Protein AF-A0A932D8T7-F1 (afdb_monomer)

Structure (mmCIF, N/CA/C/O backbone):
data_AF-A0A932D8T7-F1
#
_entry.id   AF-A0A932D8T7-F1
#
loop_
_atom_site.group_PDB
_atom_site.id
_atom_site.type_symbol
_atom_site.label_atom_id
_atom_site.label_alt_id
_atom_site.label_comp_id
_atom_site.label_asym_id
_atom_site.label_entity_id
_atom_site.label_seq_id
_atom_site.pdbx_PDB_ins_code
_atom_site.Cartn_x
_atom_site.Cartn_y
_atom_site.Cartn_z
_atom_site.occupancy
_atom_site.B_iso_or_equiv
_atom_site.auth_seq_id
_atom_site.auth_comp_id
_atom_site.auth_asym_id
_atom_site.auth_atom_id
_atom_site.pdbx_PDB_model_num
ATOM 1 N N . MET A 1 1 ? -11.075 15.895 -6.575 1.00 37.88 1 MET A N 1
ATOM 2 C CA . MET A 1 1 ? -10.256 14.726 -6.213 1.00 37.88 1 MET A CA 1
ATOM 3 C C . MET A 1 1 ? -8.859 15.250 -5.972 1.00 37.88 1 MET A C 1
ATOM 5 O O . MET A 1 1 ? -8.147 15.503 -6.936 1.00 37.88 1 MET A O 1
ATOM 9 N N . ASN A 1 2 ? -8.547 15.548 -4.713 1.00 39.81 2 ASN A N 1
ATOM 10 C CA . ASN A 1 2 ? -7.183 15.845 -4.295 1.00 39.81 2 ASN A CA 1
ATOM 11 C C . ASN A 1 2 ? -6.624 14.511 -3.830 1.00 39.81 2 ASN A C 1
ATOM 13 O O . ASN A 1 2 ? -6.945 14.052 -2.750 1.00 39.81 2 ASN A O 1
ATOM 17 N N . LEU A 1 3 ? -5.916 13.843 -4.728 1.00 45.81 3 LEU A N 1
ATOM 18 C CA . LEU A 1 3 ? -5.402 12.505 -4.504 1.00 45.81 3 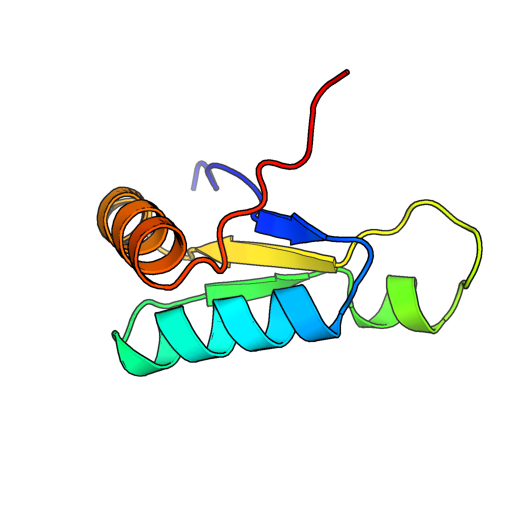LEU A CA 1
ATOM 19 C C . LEU A 1 3 ? -4.162 12.673 -3.596 1.00 45.81 3 LEU A C 1
ATOM 21 O O . LEU A 1 3 ? -3.106 13.088 -4.072 1.00 45.81 3 LEU A O 1
ATOM 25 N N . GLU A 1 4 ? -4.321 12.512 -2.277 1.00 50.22 4 GLU A N 1
ATOM 26 C CA . GLU A 1 4 ? -3.256 12.784 -1.300 1.00 50.22 4 GLU A CA 1
ATOM 27 C C . GLU A 1 4 ? -2.375 11.546 -1.039 1.00 50.22 4 GLU A C 1
ATOM 29 O O . GLU A 1 4 ? -2.700 10.647 -0.278 1.00 50.22 4 GLU A O 1
ATOM 34 N N . THR A 1 5 ? -1.202 11.609 -1.669 1.00 56.69 5 THR A N 1
ATOM 35 C CA . THR A 1 5 ? 0.135 11.101 -1.311 1.00 56.69 5 THR A CA 1
ATOM 36 C C . THR A 1 5 ? 0.492 9.611 -1.412 1.00 56.69 5 THR A C 1
ATOM 38 O O . THR A 1 5 ? 0.030 8.734 -0.686 1.00 56.69 5 THR A O 1
ATOM 41 N N . ASP A 1 6 ? 1.475 9.417 -2.290 1.00 58.62 6 ASP A N 1
ATOM 42 C CA . ASP A 1 6 ? 2.139 8.224 -2.788 1.00 58.62 6 ASP A CA 1
ATOM 43 C C . ASP A 1 6 ? 2.881 7.380 -1.742 1.00 58.62 6 ASP A C 1
ATOM 45 O O . ASP A 1 6 ? 3.909 7.780 -1.183 1.00 58.62 6 ASP A O 1
ATOM 49 N N . PHE A 1 7 ? 2.482 6.113 -1.601 1.00 69.56 7 PHE A N 1
ATOM 50 C CA . PHE A 1 7 ? 3.362 5.085 -1.039 1.00 69.56 7 PHE A CA 1
ATOM 51 C C . PHE A 1 7 ? 4.326 4.581 -2.119 1.00 69.56 7 PHE A C 1
ATOM 53 O O . PHE A 1 7 ? 4.269 3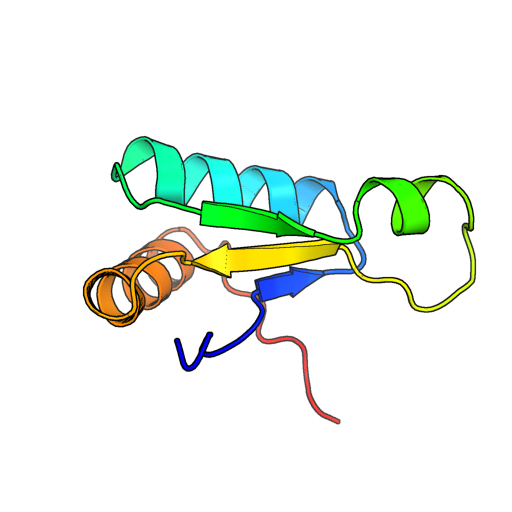.420 -2.532 1.00 69.56 7 PHE A O 1
ATOM 60 N N . ALA A 1 8 ? 5.217 5.456 -2.579 1.00 68.44 8 ALA A N 1
ATOM 61 C CA . ALA A 1 8 ? 6.176 5.140 -3.626 1.00 68.44 8 ALA A CA 1
ATOM 62 C C . ALA A 1 8 ? 7.297 4.209 -3.131 1.00 68.44 8 ALA A C 1
ATOM 64 O O . ALA A 1 8 ? 7.793 4.347 -2.008 1.00 68.44 8 ALA A O 1
ATOM 65 N N . SER A 1 9 ? 7.716 3.257 -3.964 1.00 69.62 9 SER A N 1
ATOM 66 C CA . SER A 1 9 ? 8.936 2.474 -3.746 1.00 69.62 9 SER A CA 1
ATOM 67 C C . SER A 1 9 ? 9.565 2.056 -5.082 1.00 69.62 9 SER A C 1
ATOM 69 O O . SER A 1 9 ? 8.839 1.694 -6.011 1.00 69.62 9 SER A O 1
ATOM 71 N N . PRO A 1 10 ? 10.907 2.067 -5.206 1.00 65.94 10 PRO A N 1
ATOM 72 C CA . PRO A 1 10 ? 11.595 1.463 -6.350 1.00 65.94 10 PRO A CA 1
ATOM 73 C C . PRO A 1 10 ? 11.484 -0.068 -6.346 1.00 65.94 10 PRO A C 1
ATOM 75 O O . PRO A 1 10 ? 11.689 -0.707 -7.372 1.00 65.94 10 PRO A O 1
ATOM 78 N N . ASP A 1 11 ? 11.165 -0.658 -5.194 1.00 72.69 11 ASP A N 1
ATOM 79 C CA . ASP A 1 11 ? 10.921 -2.085 -5.067 1.00 72.69 11 ASP A CA 1
ATOM 80 C C . ASP A 1 11 ? 9.435 -2.396 -5.284 1.00 72.69 11 ASP A C 1
ATOM 82 O O . ASP A 1 11 ? 8.588 -2.131 -4.424 1.00 72.69 11 ASP A O 1
ATOM 86 N N . SER A 1 12 ? 9.133 -2.985 -6.441 1.00 71.62 12 SER A N 1
ATOM 87 C CA . SER A 1 12 ? 7.780 -3.428 -6.803 1.00 71.62 12 SER A CA 1
ATOM 88 C C . SER A 1 12 ? 7.201 -4.447 -5.812 1.00 71.62 12 SER A C 1
ATOM 90 O O . SER A 1 12 ? 5.992 -4.442 -5.578 1.00 71.62 12 SER A O 1
ATOM 92 N N . ALA A 1 13 ? 8.037 -5.262 -5.153 1.00 80.75 13 ALA A N 1
ATOM 93 C CA . ALA A 1 13 ? 7.574 -6.215 -4.145 1.00 80.75 13 ALA A CA 1
ATOM 94 C C . ALA A 1 13 ? 7.019 -5.502 -2.901 1.00 80.75 13 ALA A C 1
ATOM 96 O O . ALA A 1 13 ? 5.955 -5.867 -2.399 1.00 80.75 13 ALA A O 1
ATOM 97 N N . THR A 1 14 ? 7.682 -4.435 -2.446 1.00 81.69 14 THR A N 1
ATOM 98 C CA . THR A 1 14 ? 7.193 -3.570 -1.362 1.00 81.69 14 THR A CA 1
ATOM 99 C C . THR A 1 14 ? 5.842 -2.942 -1.710 1.00 81.69 14 THR A C 1
ATOM 101 O O . THR A 1 14 ? 4.942 -2.912 -0.871 1.00 81.69 14 THR A O 1
ATOM 104 N N . VAL A 1 15 ? 5.661 -2.474 -2.948 1.00 83.44 15 VAL A N 1
ATOM 105 C CA . VAL A 1 15 ? 4.378 -1.907 -3.401 1.00 83.44 15 VAL A CA 1
ATOM 106 C C . VAL A 1 15 ? 3.280 -2.973 -3.440 1.00 83.44 15 VAL A C 1
ATOM 108 O O . VAL A 1 15 ? 2.181 -2.734 -2.939 1.00 83.44 15 VAL A O 1
ATOM 111 N N . GLY A 1 16 ? 3.586 -4.173 -3.938 1.00 84.19 16 GLY A N 1
ATOM 112 C CA . GLY A 1 16 ? 2.661 -5.310 -3.937 1.00 84.19 16 GLY A CA 1
ATOM 113 C C . GLY A 1 16 ? 2.253 -5.765 -2.532 1.00 84.19 16 GLY A C 1
ATOM 114 O O . GLY A 1 16 ? 1.083 -6.075 -2.296 1.00 84.19 16 GLY A O 1
ATOM 115 N N . LEU A 1 17 ? 3.184 -5.741 -1.573 1.00 86.88 17 LEU A N 1
ATOM 116 C CA . LEU A 1 17 ? 2.891 -6.034 -0.169 1.00 86.88 17 LEU A CA 1
ATOM 117 C C . LEU A 1 17 ? 1.934 -4.996 0.428 1.00 86.88 17 LEU A C 1
ATOM 119 O O . LEU A 1 17 ? 0.922 -5.369 1.017 1.00 86.88 17 LEU A O 1
ATOM 123 N N . ARG A 1 18 ? 2.213 -3.700 0.239 1.00 87.44 18 ARG A N 1
ATOM 124 C CA . ARG A 1 18 ? 1.342 -2.615 0.721 1.00 87.44 18 ARG A CA 1
ATOM 125 C C . ARG A 1 18 ? -0.058 -2.711 0.127 1.00 87.44 18 ARG A C 1
ATOM 127 O O . ARG A 1 18 ? -1.035 -2.633 0.863 1.00 87.44 18 ARG A O 1
ATOM 134 N N . ARG A 1 19 ? -0.153 -2.954 -1.182 1.00 88.62 19 ARG A N 1
ATOM 135 C CA . ARG A 1 19 ? -1.427 -3.182 -1.869 1.00 88.62 19 ARG A CA 1
ATOM 136 C C . ARG A 1 19 ? -2.192 -4.341 -1.235 1.00 88.62 19 ARG A C 1
ATOM 138 O O . ARG A 1 19 ? -3.362 -4.185 -0.916 1.00 88.62 19 ARG A O 1
ATOM 145 N N . SER A 1 20 ? -1.519 -5.464 -0.986 1.00 89.44 20 SER A N 1
ATOM 146 C CA . SER A 1 20 ? -2.141 -6.643 -0.372 1.00 89.44 20 SER A CA 1
ATOM 147 C C . SER A 1 20 ? -2.692 -6.347 1.029 1.00 89.44 20 SER A C 1
ATOM 149 O O . SER A 1 20 ? -3.771 -6.822 1.374 1.00 89.44 20 SER A O 1
ATOM 151 N N . VAL A 1 21 ? -1.984 -5.540 1.830 1.00 90.25 21 VAL A N 1
ATOM 152 C CA . VAL A 1 21 ? -2.452 -5.102 3.158 1.00 90.25 21 VAL A CA 1
ATOM 153 C C . VAL A 1 21 ? -3.715 -4.242 3.044 1.00 90.25 21 VAL A C 1
ATOM 155 O O . VAL A 1 21 ? -4.677 -4.480 3.773 1.00 90.25 21 VAL A O 1
ATOM 158 N N . LEU A 1 22 ? -3.744 -3.282 2.114 1.00 89.31 22 LEU A N 1
ATOM 159 C CA . LEU A 1 22 ? -4.908 -2.411 1.908 1.00 89.31 22 LEU A CA 1
ATOM 160 C C . LEU A 1 22 ? -6.113 -3.176 1.339 1.00 89.31 22 LEU A C 1
ATOM 162 O O . LEU A 1 22 ? -7.227 -3.029 1.839 1.00 89.31 22 LEU A O 1
ATOM 166 N N . GLU A 1 23 ? -5.897 -4.055 0.360 1.00 90.62 23 GLU A N 1
ATOM 167 C CA . GLU A 1 23 ? -6.951 -4.902 -0.210 1.00 90.62 23 GLU A CA 1
ATOM 168 C C . GLU A 1 23 ? -7.553 -5.845 0.844 1.00 90.62 23 GLU A C 1
ATOM 170 O O . GLU A 1 23 ? -8.774 -6.004 0.902 1.00 90.62 23 GLU A O 1
ATOM 175 N N . ALA A 1 24 ? -6.729 -6.418 1.732 1.00 91.06 24 ALA A N 1
ATOM 176 C CA . ALA A 1 24 ? -7.206 -7.240 2.846 1.00 91.06 24 ALA A CA 1
ATOM 177 C C . ALA A 1 24 ? -8.090 -6.448 3.828 1.00 91.06 24 ALA A C 1
ATOM 179 O O . ALA A 1 24 ? -9.040 -6.999 4.390 1.00 91.06 24 ALA A O 1
ATOM 180 N N . ALA A 1 25 ? -7.821 -5.151 3.994 1.00 90.00 25 ALA A N 1
ATOM 181 C CA . ALA A 1 25 ? -8.641 -4.231 4.778 1.00 90.00 25 ALA A CA 1
ATOM 182 C C . ALA A 1 25 ? -9.852 -3.667 4.010 1.00 90.00 25 ALA A C 1
ATOM 184 O O . ALA A 1 25 ? -10.649 -2.934 4.591 1.00 90.00 25 ALA A O 1
ATOM 185 N N . ARG A 1 26 ? -10.038 -4.054 2.738 1.00 92.44 26 ARG A N 1
ATOM 186 C CA . ARG A 1 26 ? -11.066 -3.535 1.816 1.00 92.44 26 ARG A CA 1
ATOM 187 C C . ARG A 1 26 ? -10.928 -2.039 1.506 1.00 92.44 26 ARG A C 1
ATOM 189 O O . ARG A 1 26 ? -11.922 -1.396 1.184 1.00 92.44 26 ARG A O 1
ATOM 196 N N . ILE A 1 27 ? -9.705 -1.516 1.550 1.00 90.75 27 ILE A N 1
ATOM 197 C CA . ILE A 1 27 ? -9.382 -0.147 1.143 1.00 90.75 27 ILE A CA 1
ATOM 198 C C . ILE A 1 27 ? -9.102 -0.128 -0.360 1.00 90.75 27 ILE A C 1
ATOM 200 O O . ILE A 1 27 ? -8.270 -0.886 -0.869 1.00 90.75 27 ILE A O 1
ATOM 204 N N . ALA A 1 28 ? -9.802 0.746 -1.079 1.00 88.56 28 ALA A N 1
ATOM 205 C CA . ALA A 1 28 ? -9.651 0.877 -2.520 1.00 88.56 28 ALA A CA 1
ATOM 206 C C . ALA A 1 28 ? -8.317 1.564 -2.861 1.00 88.56 28 ALA A C 1
ATOM 208 O O . ALA A 1 28 ? -8.069 2.699 -2.449 1.00 88.56 28 ALA A O 1
ATOM 209 N N . CYS A 1 29 ? -7.453 0.888 -3.624 1.00 88.31 29 CYS A N 1
ATOM 210 C CA . CYS A 1 29 ? -6.143 1.411 -4.005 1.00 88.31 29 CYS A CA 1
ATOM 211 C C . CYS A 1 29 ? -5.740 1.043 -5.443 1.00 88.31 29 CYS A C 1
ATOM 213 O O . CYS A 1 29 ? -6.205 0.049 -6.001 1.00 88.31 29 CYS A O 1
ATOM 215 N N . GLU A 1 30 ? -4.867 1.852 -6.043 1.00 87.56 30 GLU A N 1
ATOM 216 C CA . GLU A 1 30 ? -4.334 1.670 -7.396 1.00 87.56 30 GLU A CA 1
ATOM 217 C C . GLU A 1 30 ? -2.805 1.755 -7.386 1.00 87.56 30 GLU A C 1
ATOM 219 O O . GLU A 1 30 ? -2.225 2.644 -6.762 1.00 87.56 30 GLU A O 1
ATOM 224 N N . VAL A 1 31 ? -2.146 0.840 -8.103 1.00 85.62 31 VAL A N 1
ATOM 225 C CA . VAL A 1 31 ? -0.705 0.925 -8.361 1.00 85.62 31 VAL A CA 1
ATOM 226 C C . VAL A 1 31 ? -0.479 1.614 -9.699 1.00 85.62 31 VAL A C 1
ATOM 228 O O . VAL A 1 31 ? -0.952 1.155 -10.738 1.00 85.62 31 VAL A O 1
ATOM 231 N N . ARG A 1 32 ? 0.282 2.703 -9.678 1.00 82.44 32 ARG A N 1
ATOM 232 C CA . ARG A 1 32 ? 0.684 3.474 -10.851 1.00 82.44 32 ARG A CA 1
ATOM 233 C C . ARG A 1 32 ? 2.174 3.270 -11.108 1.00 82.44 32 ARG A C 1
ATOM 235 O O . ARG A 1 32 ? 2.943 2.917 -10.217 1.00 82.44 32 ARG A O 1
ATOM 242 N N . ASN A 1 33 ? 2.577 3.474 -12.359 1.00 73.19 33 ASN A N 1
ATOM 243 C CA . ASN A 1 33 ? 3.974 3.428 -12.807 1.00 73.19 33 ASN A CA 1
ATOM 244 C C . ASN A 1 33 ? 4.698 2.066 -12.694 1.00 73.19 33 ASN A C 1
ATOM 246 O O . ASN A 1 33 ? 5.871 1.982 -13.051 1.00 73.19 33 ASN A O 1
ATOM 250 N N . GLU A 1 34 ? 4.003 0.978 -12.341 1.00 67.50 34 GLU A N 1
ATOM 251 C CA . GLU A 1 34 ? 4.569 -0.384 -12.287 1.00 67.50 34 GLU A CA 1
ATOM 252 C C . GLU A 1 34 ? 5.131 -0.842 -13.645 1.00 67.50 34 GLU A C 1
ATOM 254 O O . GLU A 1 34 ? 6.272 -1.296 -13.737 1.00 67.50 34 GLU A O 1
ATOM 259 N N . ALA A 1 35 ? 4.375 -0.636 -14.729 1.00 64.06 35 ALA A N 1
ATOM 260 C CA . ALA A 1 35 ? 4.800 -1.015 -16.079 1.00 64.06 35 ALA A CA 1
ATOM 261 C C . ALA A 1 35 ? 6.030 -0.226 -16.567 1.00 64.06 35 ALA A C 1
ATOM 263 O O . ALA A 1 35 ? 6.863 -0.758 -17.299 1.00 64.06 35 ALA A O 1
ATOM 264 N N . ILE A 1 36 ? 6.165 1.038 -16.152 1.00 62.66 36 ILE A N 1
ATOM 265 C CA . ILE A 1 36 ? 7.290 1.903 -16.538 1.00 62.66 36 ILE A CA 1
ATOM 266 C C . ILE A 1 36 ? 8.533 1.552 -15.712 1.00 62.66 36 ILE A C 1
ATOM 268 O O . ILE A 1 36 ? 9.626 1.450 -16.270 1.00 62.66 36 ILE A O 1
ATOM 272 N N . SER A 1 37 ? 8.355 1.287 -14.413 1.00 59.59 37 SER A N 1
ATOM 273 C CA . SER A 1 37 ? 9.414 0.827 -13.506 1.00 59.59 37 SER A CA 1
ATOM 274 C C . SER A 1 37 ? 10.053 -0.484 -13.992 1.00 59.59 37 SER A C 1
ATOM 276 O O . SER A 1 37 ? 11.275 -0.626 -13.974 1.00 59.59 37 SER A O 1
ATOM 278 N N . GLN A 1 38 ? 9.250 -1.413 -14.527 1.00 61.66 38 GLN A N 1
ATOM 279 C CA . GLN A 1 38 ? 9.745 -2.674 -15.095 1.00 61.66 38 GLN A CA 1
ATOM 280 C C . GLN A 1 38 ? 10.368 -2.526 -16.494 1.00 61.66 38 GLN A C 1
ATOM 282 O O . GLN A 1 38 ? 11.315 -3.241 -16.822 1.00 61.66 38 GLN A O 1
ATOM 287 N N . ALA A 1 39 ? 9.854 -1.619 -17.333 1.00 63.25 39 ALA A N 1
ATOM 288 C CA . ALA A 1 39 ? 10.326 -1.445 -18.708 1.00 63.25 39 ALA A CA 1
ATOM 289 C C . ALA A 1 39 ? 11.641 -0.652 -18.817 1.00 63.25 39 ALA A C 1
ATOM 291 O O . ALA A 1 39 ? 12.356 -0.790 -19.811 1.00 63.25 39 ALA A O 1
ATOM 292 N N . MET A 1 40 ? 11.962 0.186 -17.825 1.00 60.62 40 MET A N 1
ATOM 293 C CA . MET A 1 40 ? 13.142 1.057 -17.841 1.00 60.62 40 MET A CA 1
ATOM 294 C C . MET A 1 40 ? 13.962 0.940 -16.546 1.00 60.62 40 MET A C 1
ATOM 296 O O . MET A 1 40 ? 14.001 1.884 -15.750 1.00 60.62 40 MET A O 1
ATOM 300 N N . PRO A 1 41 ? 14.662 -0.191 -16.329 1.00 54.78 41 PRO A N 1
ATOM 301 C CA . PRO A 1 41 ? 15.565 -0.330 -15.193 1.00 54.78 41 PRO A CA 1
ATOM 302 C C . PRO A 1 41 ? 16.685 0.722 -15.279 1.00 54.78 41 PRO A C 1
ATOM 304 O O . PRO A 1 41 ? 17.468 0.731 -16.227 1.00 54.78 41 PRO A O 1
ATOM 307 N N . GLY A 1 42 ? 16.754 1.625 -14.295 1.00 54.62 42 GLY A N 1
ATOM 308 C CA . GLY A 1 42 ? 17.794 2.662 -14.189 1.00 54.62 42 GLY A CA 1
ATOM 309 C C . GLY A 1 42 ? 17.294 4.110 -14.256 1.00 54.62 42 GLY A C 1
ATOM 310 O O . GLY A 1 42 ? 18.036 5.016 -13.880 1.00 54.62 42 GLY A O 1
ATOM 311 N N . LEU A 1 43 ? 16.043 4.344 -14.660 1.00 55.44 43 LEU A N 1
ATOM 312 C CA . LEU A 1 43 ? 15.353 5.608 -14.385 1.00 55.44 43 LEU A CA 1
ATOM 313 C C . LEU A 1 43 ? 14.666 5.514 -13.016 1.00 55.44 43 LEU A C 1
ATOM 315 O O . LEU A 1 43 ? 14.196 4.446 -12.635 1.00 55.44 43 LEU A O 1
ATOM 319 N N . GLN A 1 44 ? 14.597 6.623 -12.274 1.00 57.28 44 GLN A N 1
ATOM 320 C CA . GLN A 1 44 ? 13.970 6.708 -10.943 1.00 57.28 44 GLN A CA 1
ATOM 321 C C . GLN A 1 44 ? 12.431 6.585 -10.994 1.00 57.28 44 GLN A C 1
ATOM 323 O O . GLN A 1 44 ? 11.724 7.259 -10.250 1.00 57.28 44 GLN A O 1
ATOM 328 N N . PHE A 1 45 ? 11.887 5.758 -11.888 1.00 62.19 45 PHE A N 1
ATOM 329 C CA . PHE A 1 45 ? 10.467 5.439 -11.902 1.00 62.19 45 PHE A CA 1
ATOM 330 C C . PHE A 1 45 ? 10.186 4.459 -10.769 1.00 62.19 45 PHE A C 1
ATOM 332 O O . PHE A 1 45 ? 10.443 3.256 -10.858 1.00 62.19 45 PHE A O 1
ATOM 339 N N . VAL A 1 46 ? 9.700 5.021 -9.671 1.00 67.88 46 VAL A N 1
ATOM 340 C CA . VAL A 1 46 ? 9.195 4.290 -8.517 1.00 67.88 46 VAL A CA 1
ATOM 341 C C . VAL A 1 46 ? 7.758 3.859 -8.795 1.00 67.88 46 VAL A C 1
ATOM 343 O O . VAL A 1 46 ? 6.989 4.590 -9.415 1.00 67.88 46 VAL A O 1
ATOM 346 N N . SER A 1 47 ? 7.409 2.647 -8.373 1.00 78.12 47 SER A N 1
ATOM 347 C CA . SER A 1 47 ? 6.014 2.212 -8.379 1.00 78.12 47 SER A CA 1
ATOM 348 C C . SER A 1 47 ? 5.290 2.953 -7.258 1.00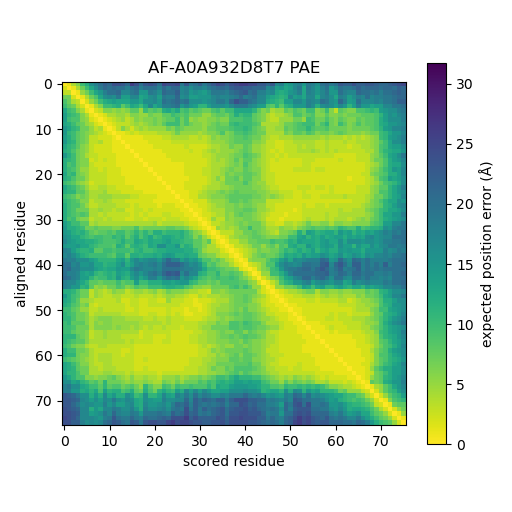 78.12 47 SER A C 1
ATOM 350 O O . SER A 1 47 ? 5.810 3.042 -6.145 1.00 78.12 47 SER A O 1
ATOM 352 N N . GLU A 1 48 ? 4.113 3.495 -7.545 1.00 82.06 48 GLU A N 1
ATOM 353 C CA . GLU A 1 48 ? 3.358 4.337 -6.615 1.00 82.06 48 GLU A CA 1
ATOM 354 C C . GLU A 1 48 ? 2.042 3.660 -6.268 1.00 82.06 48 GLU A C 1
ATOM 356 O O . GLU A 1 48 ? 1.312 3.240 -7.160 1.00 82.06 48 GLU A O 1
ATOM 361 N N . LEU A 1 49 ? 1.724 3.556 -4.980 1.00 84.19 49 LEU A N 1
ATOM 362 C CA . LEU A 1 49 ? 0.424 3.076 -4.521 1.00 84.19 49 LEU A CA 1
ATOM 363 C C . LEU A 1 49 ? -0.408 4.258 -4.031 1.00 84.19 49 LEU A C 1
ATOM 365 O O . LEU A 1 49 ? 0.025 5.004 -3.152 1.00 84.19 49 LEU A O 1
ATOM 369 N N . TRP A 1 50 ? -1.600 4.377 -4.603 1.00 86.31 50 TRP A N 1
ATOM 370 C CA . TRP A 1 50 ? -2.548 5.458 -4.384 1.00 86.31 50 TRP A CA 1
ATOM 371 C C . TRP A 1 50 ? -3.800 4.915 -3.707 1.00 86.31 50 TRP A C 1
ATOM 373 O O . TRP A 1 50 ? -4.354 3.913 -4.157 1.00 86.31 50 TRP A O 1
ATOM 383 N N . VAL A 1 51 ? -4.262 5.578 -2.649 1.00 87.50 51 VAL A N 1
ATOM 384 C CA . VAL A 1 51 ? -5.578 5.314 -2.050 1.00 87.50 51 VAL A CA 1
ATOM 385 C C . VAL A 1 51 ? -6.620 6.106 -2.840 1.00 87.50 51 VAL A C 1
ATOM 387 O O . VAL A 1 51 ? -6.409 7.277 -3.145 1.00 87.50 51 VAL A O 1
ATOM 390 N N . LEU A 1 52 ? -7.720 5.462 -3.231 1.00 87.81 52 LEU A N 1
ATOM 391 C CA . LEU A 1 52 ? -8.717 6.064 -4.129 1.00 87.81 52 LEU A CA 1
ATOM 392 C C . LEU A 1 52 ? -9.731 6.961 -3.407 1.00 87.81 52 LEU A C 1
ATOM 394 O O . LEU A 1 52 ? -10.405 7.770 -4.051 1.00 87.81 52 LEU A O 1
ATOM 398 N N . HIS A 1 53 ? -9.846 6.808 -2.089 1.00 86.12 53 HIS A N 1
ATOM 399 C CA . HIS A 1 53 ? -10.776 7.547 -1.247 1.00 86.12 53 HIS A CA 1
ATOM 400 C C . HIS A 1 53 ? -10.041 8.191 -0.075 1.00 86.12 53 HIS A C 1
ATOM 402 O O . HIS A 1 53 ? -9.392 7.507 0.714 1.00 86.12 53 HIS A O 1
ATOM 408 N N . ASP A 1 54 ? -10.184 9.507 0.060 1.00 83.94 54 ASP A N 1
ATOM 409 C CA . ASP A 1 54 ? -9.497 10.279 1.101 1.00 83.94 54 ASP A CA 1
ATOM 410 C C . ASP A 1 54 ? -9.933 9.848 2.516 1.00 83.94 54 ASP A C 1
ATOM 412 O O . ASP A 1 54 ? -9.139 9.889 3.452 1.00 83.94 54 ASP A O 1
ATOM 416 N N . GLU A 1 55 ? -11.175 9.370 2.675 1.00 87.75 55 GLU A N 1
ATOM 417 C CA . GLU A 1 55 ? -11.702 8.852 3.948 1.00 87.75 55 GLU A CA 1
ATOM 418 C C . GLU A 1 55 ? -10.973 7.597 4.450 1.00 87.75 55 GLU A C 1
ATOM 420 O O . GLU A 1 55 ? -10.891 7.379 5.658 1.00 87.75 55 GLU A O 1
ATOM 425 N N . ASP A 1 56 ? -10.387 6.814 3.541 1.00 86.88 56 ASP A N 1
ATOM 426 C CA . ASP A 1 56 ? -9.637 5.602 3.872 1.00 86.88 56 ASP A CA 1
ATOM 427 C C . ASP A 1 56 ? -8.151 5.887 4.142 1.00 86.88 56 ASP A C 1
ATOM 429 O O . ASP A 1 56 ? -7.402 4.991 4.540 1.00 86.88 56 ASP A O 1
ATOM 433 N N . TYR A 1 57 ? -7.692 7.122 3.923 1.00 83.50 57 TYR A N 1
ATOM 434 C CA . TYR A 1 57 ? -6.271 7.457 3.959 1.00 83.50 57 TYR A CA 1
ATOM 435 C C . TYR A 1 57 ? -5.651 7.276 5.350 1.00 83.50 57 TYR A C 1
ATOM 437 O O . TYR A 1 57 ? -4.596 6.653 5.483 1.00 83.50 57 TYR A O 1
ATOM 445 N N . GLU A 1 58 ? -6.307 7.775 6.401 1.00 87.25 58 GLU A N 1
ATOM 446 C CA . GLU A 1 58 ? -5.798 7.634 7.773 1.00 87.25 58 GLU A CA 1
ATOM 447 C C . GLU A 1 58 ? -5.687 6.160 8.183 1.00 87.25 58 GLU A C 1
ATOM 449 O O . GLU A 1 58 ? -4.691 5.748 8.787 1.00 87.25 58 GLU A O 1
ATOM 454 N N . GLU A 1 59 ? -6.668 5.345 7.793 1.00 88.31 59 GLU A N 1
ATOM 455 C CA . GLU A 1 59 ? -6.664 3.911 8.076 1.00 88.31 59 GLU A CA 1
ATOM 456 C C . GLU A 1 59 ? -5.589 3.181 7.263 1.00 88.31 59 GLU A C 1
ATOM 458 O O . GLU A 1 59 ? -4.871 2.337 7.803 1.00 88.31 59 GLU A O 1
ATOM 463 N N . ALA A 1 60 ? -5.390 3.553 5.996 1.00 87.25 60 ALA A N 1
ATOM 464 C CA . ALA A 1 60 ? -4.316 3.022 5.165 1.00 87.25 60 ALA A CA 1
ATOM 465 C C . ALA A 1 60 ? -2.933 3.302 5.777 1.00 87.25 60 ALA A C 1
ATOM 467 O O . ALA A 1 60 ? -2.104 2.395 5.892 1.00 87.25 60 ALA A O 1
ATOM 468 N N . VAL A 1 61 ? -2.686 4.534 6.234 1.00 87.06 61 VAL A N 1
ATOM 469 C CA . VAL A 1 61 ? -1.436 4.911 6.915 1.00 87.06 61 VAL A CA 1
ATOM 470 C C . VAL A 1 61 ? -1.240 4.097 8.195 1.00 87.06 61 VAL A C 1
ATOM 472 O O . VAL A 1 61 ? -0.128 3.614 8.454 1.00 87.06 61 VAL A O 1
ATOM 475 N N . ARG A 1 62 ? -2.304 3.913 8.985 1.00 87.81 62 ARG A N 1
ATOM 476 C CA . ARG A 1 62 ? -2.266 3.122 10.219 1.00 87.81 62 ARG A CA 1
ATOM 477 C C . ARG A 1 62 ? -1.896 1.667 9.937 1.00 87.81 62 ARG A C 1
ATOM 479 O O . ARG A 1 62 ? -0.917 1.174 10.493 1.00 87.81 62 ARG A O 1
ATOM 486 N N . LEU A 1 63 ? -2.596 1.015 9.011 1.00 88.50 63 LEU A N 1
ATOM 487 C CA . LEU A 1 63 ? -2.371 -0.387 8.646 1.00 88.50 63 LEU A CA 1
ATOM 488 C C . LEU A 1 63 ? -0.969 -0.635 8.080 1.00 88.50 63 LEU A C 1
ATOM 490 O O . LEU A 1 63 ? -0.315 -1.624 8.420 1.00 88.50 63 LEU A O 1
ATOM 494 N N . LEU A 1 64 ? -0.468 0.267 7.235 1.00 85.44 64 LEU A N 1
ATOM 495 C CA . LEU A 1 64 ? 0.880 0.149 6.675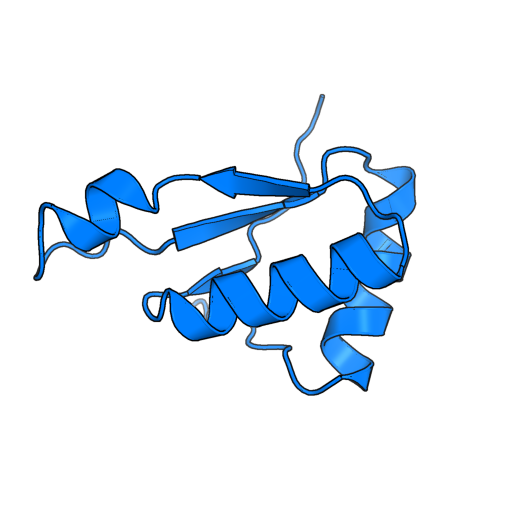 1.00 85.44 64 LEU A CA 1
ATOM 496 C C . LEU A 1 64 ? 1.971 0.376 7.731 1.00 85.44 64 LEU A C 1
ATOM 498 O O . LEU A 1 64 ? 3.039 -0.236 7.660 1.00 85.44 64 LEU A O 1
ATOM 502 N N . SER A 1 65 ? 1.700 1.204 8.741 1.00 83.31 65 SER A N 1
ATOM 503 C CA . SER A 1 65 ? 2.599 1.405 9.882 1.00 83.31 65 SER A CA 1
ATOM 504 C C . SER A 1 65 ? 2.616 0.200 10.825 1.00 83.31 65 SER A C 1
ATOM 506 O O . SER A 1 65 ? 3.689 -0.226 11.245 1.00 83.31 65 SER A O 1
ATOM 508 N N . GLU A 1 66 ? 1.455 -0.392 11.110 1.00 84.31 66 GLU A N 1
ATOM 509 C CA . GLU A 1 66 ? 1.319 -1.571 11.979 1.00 84.31 66 GLU A CA 1
ATOM 510 C C . GLU A 1 66 ? 1.883 -2.849 11.340 1.00 84.31 66 GLU A C 1
ATOM 512 O O . GLU A 1 66 ? 2.487 -3.675 12.021 1.00 84.31 66 GLU A O 1
ATOM 517 N N . SER A 1 67 ? 1.742 -2.998 10.022 1.00 77.19 67 SER A N 1
ATOM 518 C CA . SER A 1 67 ? 2.275 -4.144 9.270 1.00 77.19 67 SER A CA 1
ATOM 519 C C . SER A 1 67 ? 3.792 -4.093 9.045 1.00 77.19 67 SER A C 1
ATOM 521 O O . SER A 1 67 ? 4.361 -5.042 8.508 1.00 77.19 67 SER A O 1
ATOM 523 N N . GLY A 1 68 ? 4.464 -2.996 9.418 1.00 68.81 68 GLY A N 1
ATOM 524 C CA . GLY A 1 68 ? 5.885 -2.787 9.125 1.00 68.81 68 GLY A CA 1
ATOM 525 C C . GLY A 1 68 ? 6.185 -2.549 7.637 1.00 68.81 68 GLY A C 1
ATOM 526 O O . GLY A 1 68 ? 7.349 -2.470 7.256 1.00 68.81 68 GLY A O 1
ATOM 527 N N . ALA A 1 69 ? 5.152 -2.398 6.798 1.00 63.16 69 ALA A N 1
ATOM 528 C CA . ALA A 1 69 ? 5.261 -2.073 5.374 1.00 63.16 69 ALA A CA 1
ATOM 529 C C . ALA A 1 69 ? 5.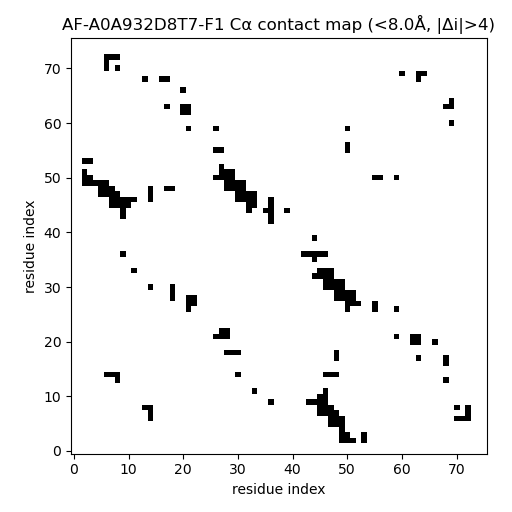456 -0.561 5.112 1.00 63.16 69 ALA A C 1
ATOM 531 O O . ALA A 1 69 ? 5.558 -0.121 3.958 1.00 63.16 69 ALA A O 1
ATOM 532 N N . SER A 1 70 ? 5.521 0.245 6.175 1.00 57.19 70 SER A N 1
ATOM 533 C CA . SER A 1 70 ? 5.817 1.672 6.122 1.00 57.19 70 SER A CA 1
ATOM 534 C C . SER A 1 70 ? 7.267 1.896 5.704 1.00 57.19 70 SER A C 1
ATOM 536 O O . SER A 1 70 ? 8.205 1.701 6.471 1.00 57.19 70 SER A O 1
ATOM 538 N N . ALA A 1 71 ? 7.450 2.358 4.472 1.00 51.00 71 ALA A N 1
ATOM 539 C CA . ALA A 1 71 ? 8.626 3.140 4.136 1.00 51.00 71 ALA A CA 1
ATOM 540 C C . ALA A 1 71 ? 8.104 4.500 3.702 1.00 51.00 71 ALA A C 1
ATOM 542 O O . ALA A 1 71 ? 7.538 4.627 2.614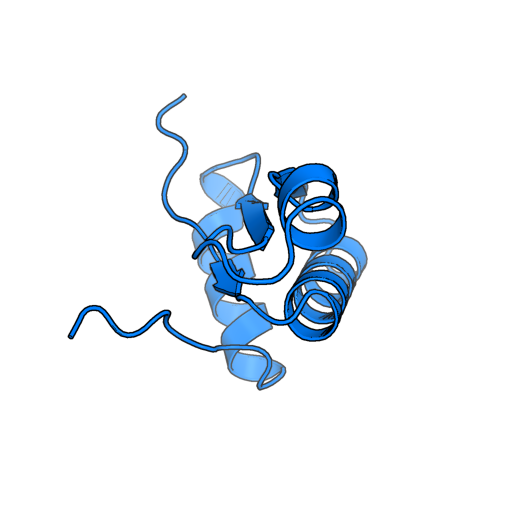 1.00 51.00 71 ALA A O 1
ATOM 543 N N . ARG A 1 72 ? 8.290 5.505 4.567 1.00 44.56 72 ARG A N 1
ATOM 544 C CA . ARG A 1 72 ? 8.378 6.890 4.105 1.00 44.56 72 ARG A CA 1
ATOM 545 C C . ARG A 1 72 ? 9.398 6.879 2.976 1.00 44.56 72 ARG A C 1
ATOM 547 O O . ARG A 1 72 ? 10.559 6.551 3.219 1.00 44.56 72 ARG A O 1
ATOM 554 N N . ALA A 1 73 ? 8.977 7.221 1.763 1.00 45.06 73 ALA A N 1
ATOM 555 C CA . ALA A 1 73 ? 9.921 7.710 0.780 1.00 45.06 73 ALA A CA 1
ATOM 556 C C . ALA A 1 73 ? 10.613 8.912 1.440 1.00 45.06 73 ALA A C 1
ATOM 558 O O . ALA A 1 73 ? 9.972 9.909 1.778 1.00 45.06 73 ALA A O 1
ATOM 559 N N . GLY A 1 74 ? 11.890 8.749 1.780 1.00 37.31 74 GLY A N 1
ATOM 560 C CA . GLY A 1 74 ? 12.691 9.821 2.338 1.00 37.31 74 GLY A CA 1
ATOM 561 C C . GLY A 1 74 ? 12.773 10.940 1.312 1.00 37.31 74 GLY A C 1
ATOM 562 O O . GLY A 1 74 ? 13.470 10.801 0.313 1.00 37.31 74 GLY A O 1
ATOM 563 N N . ALA A 1 75 ? 12.067 12.038 1.566 1.00 31.66 75 ALA A N 1
ATOM 564 C CA . ALA A 1 75 ? 12.481 13.339 1.073 1.00 31.66 75 ALA A CA 1
ATOM 565 C C . ALA A 1 75 ? 13.765 13.695 1.839 1.00 31.66 75 ALA A C 1
ATOM 567 O O . ALA A 1 75 ? 13.705 14.092 3.005 1.00 31.66 75 ALA A O 1
ATOM 568 N N . GLY A 1 76 ? 14.910 13.393 1.224 1.00 32.31 76 GLY A N 1
ATOM 569 C CA . GLY A 1 76 ? 16.204 13.975 1.577 1.00 32.31 76 GLY A CA 1
ATOM 570 C C . GLY A 1 76 ? 16.355 15.356 0.962 1.00 32.31 76 GLY A C 1
ATOM 571 O O . GLY A 1 76 ? 15.722 15.595 -0.091 1.00 32.31 76 GLY A O 1
#

Mean predicted aligned error: 8.53 Å

Secondary structure (DSSP, 8-state):
--------BS-HHHHHHHHHHHHHTT--EEEESHHHHHHSBTB---BEEEES-GGGHHHHHHHHHHTT--------

pLDDT: mean 72.93, std 16.68, range [31.66, 92.44]

Sequence (76 aa):
MNLETDFASPDSATVGLRRSVLEAARIACEVRNEAISQAMPGLQFVSELWVLHDEDYEEAVRLLSESGASARAGAG

Radius of gyration: 12.07 Å; Cα contacts (8 Å, |Δi|>4): 108; chains: 1; bounding box: 30×23×31 Å

Nearest PDB structures (foldseek):
  2hfv-assembly1_A  TM=7.280E-01  e=2.883E-02  Pseudomonas aeruginosa
  3erj-assembly1_B  TM=6.175E-01  e=1.544E+00  Archaeoglobus fulgidus
  3erj-assembly1_A  TM=5.609E-01  e=2.438E+00  Archaeoglobus fulgidus
  2d3k-assembly1_B  TM=6.684E-01  e=4.681E+00  Pyrococcus horikoshii OT3

Foldseek 3Di:
DPFDDWPWDLDPVLVVVLVVQCVVVVFDKDWPQPVVSVVDPPPPRTITITGPDPVCVVVSVVSCVVVVSDDDPDPD

Solvent-accessible surface area (backbone atoms only — not comparable to full-atom values): 4576 Å² total; per-residue (Å²): 136,82,78,82,73,67,50,40,30,79,47,60,66,61,40,52,52,47,48,51,56,32,52,75,72,70,43,61,66,48,79,43,50,52,72,53,30,70,72,40,81,87,56,92,49,38,23,27,37,38,63,75,45,77,87,49,42,67,58,49,54,47,53,32,53,74,69,66,64,60,56,79,69,76,86,123

=== Feature glossary ===
The record interleaves many kinds of information about one protein. Here is each kind framed as the question it answers.

Q: Are the domains correctly placed relative to each other?
A: Predicted aligned error is AlphaFold's pairwise confidence. Unlike pLDDT (per-residue), PAE is per-residue-pair and captures whether two parts of the structure are correctly placed relative to each other. Units are ångströms of expected positional error.

Q: Which residues are in helices, strands, or loops?
A: Eight-state secondary structure (DSSP): H is the canonical α-helix, G the tighter 3₁₀-helix, I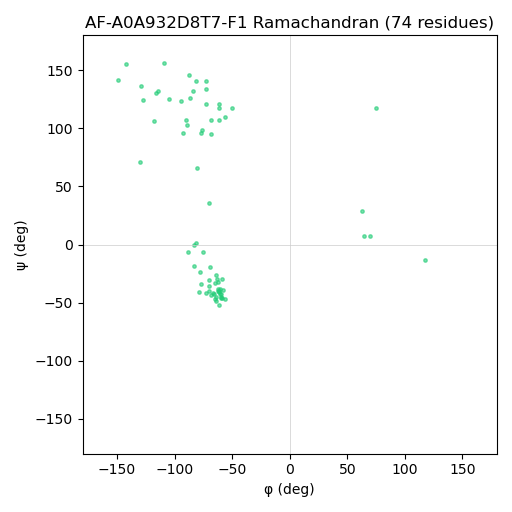 the wider π-helix; E/B are β-structure, T and S are turns and bends, and '-' is everything else. DSSP derives these from the pattern of main-chain N–H···O=C hydrogen bonds, not from the sequence.

Q: What if only a Cα trace is available?
A: P-SEA three-state annotation labels each residue as helix, strand, or coil based purely on the geometry of the Cα trace. It serves as a fallback when the full backbone (and thus DSSP) is unavailable.

Q: What are the backbone torsion angles?
A: φ (phi) and ψ (psi) are the two rotatable backbone dihedrals per residue: φ is the C(i-1)–N–Cα–C torsion, ψ is the N–Cα–C–N(i+1) torsion, both in degrees on (−180°, 180°]. α-helical residues cluster near (−60°, −45°); β-strand residues near (−120°, +130°). A Ramachandran plot is simply a scatter of (φ, ψ) for every residue.

Q: What known structures does this most resemble?
A: Structural nearest neighbors (via Foldseek easy-search vs the PDB). Reported per hit: target PDB id, E-value, and alignment TM-score. A TM-score above ~0.5 is the conventional threshold for 'same fold'.

Q: What family and function is it annotated with?
A: Database cross-references. InterPro integrates a dozen domain/family signature databases into unified entries with residue-range hits. GO terms attach 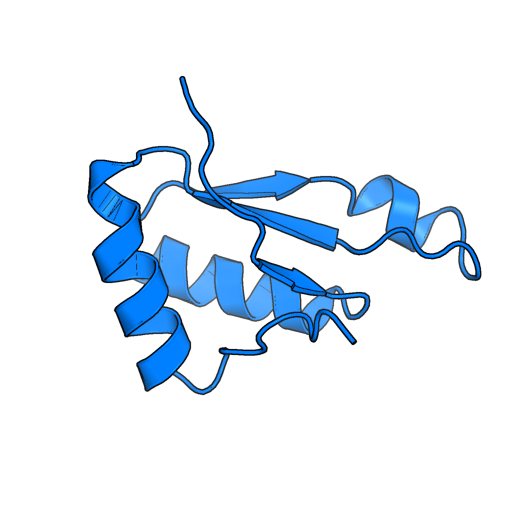function/process/location labels with evidence codes. CATH codes position the fold in a four-level structural taxonomy. Organism is the NCBI-taxonomy species name.

Q: Which residues are buried vs exposed?
A: Solvent accessibility: the surface area of each residue that a 1.4 Å water probe can touch, in Å². When only backbone atoms are present the absolute values are lower than full-atom SASA (side chains contribute most of the area) and are flagged as backbone-only.

Q: What do the diagnostic plots show?
A: Three diagnostic plots accompany the record. The Cα contact map visualizes the tertiary structure as a 2D adjacency matrix (8 Å cutoff, sequence-local contacts suppressed). The Ramachandran plot shows the distribution of backbone (φ, ψ) torsions, with points in the α and β basins reflecting secondary structure content. The PAE plot shows AlphaFold's inter-residue confidence as a color matrix.

Q: What is the amino-acid chain?
A: The amino-acid sequence is the protein's prima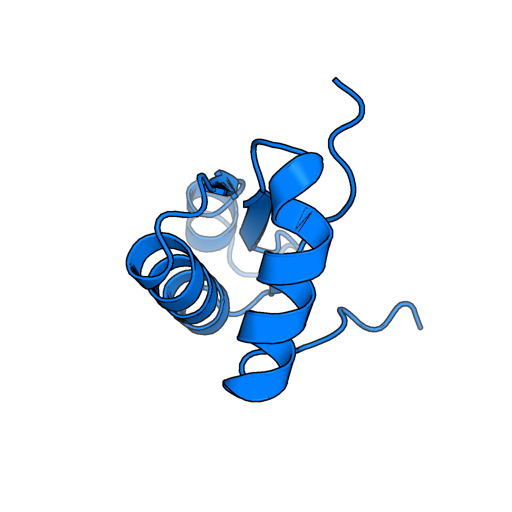ry structure: the linear order of residues from the N-terminus to the C-terminus, written in one-letter code. Everything else here — the 3D coordinates, the secondary structure, the domain annotations — is ultimately a consequence of this string.

Q: What do the rendered images show?
A: The six renders are orthographic views along the three Cartesian axes in both directions. Representation (cartoon, sticks, or surface) and color scheme (sequence-rainbow or by-chain) vary across proteins so the training set covers all the common visualization conventions.

Q: Where is each backbone atom in 3D?
A: The mmCIF table is the protein's shape written out atom by atom. For each backbone N, Cα, C, and carbonyl O, it records an (x, y, z) coordinate triple in Å plus the residue type, chain letter, and residue number.

Q: How mobile is each atom in the crystal?
A: For experimental (PDB) structures, the B-factor (temperature factor) quantifies the positional spread of each atom in the crystal — a combination of thermal vibration and static disorder — in units of Å². High B-factors mark flexible loops or poorly resolved regions; low B-factors mark the rigid, well-ordered core.

Q: How big and how compact is the whole molecule?
A: Three whole-structure scalars: the radius of gyration (RMS distance of Cα from centroid, in Å), the count of Cα–Cα contacts (pairs closer than 8 Å and separated by more than four residues in sequence — i.e. tertiary, not local, contacts), and the bounding-box dimensions. Together they distinguish compact globular folds from extended fibres or disordered chains.

Q: What does the local fold look like, residue by residue?
A: A 3Di character summarizes, for each residue, the relative orientation of the Cα frame of its nearest spatial neighbor. Because it encodes fold topology rather than chemistry, 3Di alignments detect remote structural similarity that sequence alignment misses.

Q: How confident is the AlphaFold model at each residue?
A: For AlphaFold models, the B-factor field carries pLDDT — the model's own estimate of local accuracy on a 0–100 scale. Regions with pLDDT<50 should be treated as essentially unmodeled; they often correspond to intrinsically disordered segments.